Protein AF-A0A2A6EAV4-F1 (afdb_monomer)

Organism: Tannerella forsythia (NCBI:txid28112)

Radius of gyration: 16.48 Å; Cα contacts (8 Å, |Δi|>4): 62; chains: 1; bounding box: 39×24×55 Å

Solvent-accessible surface area (backbone atoms only — not comparable to full-atom values): 6694 Å² total; per-residue (Å²): 144,86,77,58,69,64,56,52,48,53,49,50,50,52,54,48,54,56,50,51,63,54,63,78,65,56,76,64,90,73,65,86,47,72,66,52,47,52,51,49,51,35,53,53,50,40,52,50,48,46,42,38,46,70,75,64,62,47,54,69,72,60,47,44,49,44,43,22,72,74,74,65,70,45,59,59,68,58,53,51,52,33,41,65,77,40,40,70,62,52,51,50,48,72,69,37,92,56,37,72,61,54,48,45,70,77,43,70,84,58,88,85,125

Structure (mmCIF, N/CA/C/O backbone):
data_AF-A0A2A6EAV4-F1
#
_entry.id   AF-A0A2A6EAV4-F1
#
loop_
_atom_site.group_PDB
_atom_site.id
_atom_site.type_symbol
_atom_site.label_atom_id
_atom_site.label_alt_id
_atom_site.label_comp_id
_atom_site.label_asym_id
_atom_site.label_entity_id
_atom_site.label_seq_id
_atom_site.pdbx_PDB_ins_code
_atom_site.Cartn_x
_atom_site.Cartn_y
_atom_site.Cartn_z
_atom_site.occupancy
_atom_site.B_iso_or_equiv
_atom_site.auth_seq_id
_atom_site.auth_comp_id
_atom_site.auth_asym_id
_atom_site.auth_atom_id
_atom_site.pdbx_PDB_model_num
ATOM 1 N N . MET A 1 1 ? -19.631 -3.378 -41.816 1.00 50.59 1 MET A N 1
ATOM 2 C CA . MET A 1 1 ? -19.293 -4.188 -40.620 1.00 50.59 1 MET A CA 1
ATOM 3 C C . MET A 1 1 ? -17.785 -4.476 -40.509 1.00 50.59 1 MET A C 1
ATOM 5 O O . MET A 1 1 ? -17.414 -5.619 -40.295 1.00 50.59 1 MET A O 1
ATOM 9 N N . ILE A 1 2 ? -16.882 -3.490 -40.623 1.00 54.06 2 ILE A N 1
ATOM 10 C CA . ILE A 1 2 ? -15.434 -3.756 -40.458 1.00 54.06 2 ILE A CA 1
ATOM 11 C C . ILE A 1 2 ? -14.745 -2.539 -39.818 1.00 54.06 2 ILE A C 1
ATOM 13 O O . ILE A 1 2 ? -14.005 -1.815 -40.465 1.00 54.06 2 ILE A O 1
ATOM 17 N N . LEU A 1 3 ? -15.023 -2.276 -38.538 1.00 51.50 3 LEU A N 1
ATOM 18 C CA . LEU A 1 3 ? -14.249 -1.312 -37.732 1.00 51.50 3 LEU A CA 1
ATOM 19 C C . LEU A 1 3 ? -13.803 -1.905 -36.381 1.00 51.50 3 LEU A C 1
ATOM 21 O O . LEU A 1 3 ? -13.454 -1.187 -35.456 1.00 51.50 3 LEU A O 1
ATOM 25 N N . ALA A 1 4 ? -13.828 -3.232 -36.247 1.00 58.00 4 ALA A N 1
ATOM 26 C CA . ALA A 1 4 ? -13.444 -3.941 -35.026 1.00 58.00 4 ALA A CA 1
ATOM 27 C C . ALA A 1 4 ? -11.931 -4.245 -34.879 1.00 58.00 4 ALA A C 1
ATOM 29 O O . ALA A 1 4 ? -11.453 -4.214 -33.743 1.00 58.00 4 ALA A O 1
ATOM 30 N N . PRO A 1 5 ? -11.139 -4.504 -35.948 1.00 63.47 5 PRO A N 1
ATOM 31 C CA . PRO A 1 5 ? -9.762 -4.985 -35.776 1.00 63.47 5 PRO A CA 1
ATOM 32 C C . PRO A 1 5 ? -8.827 -3.964 -35.119 1.00 63.47 5 PRO A C 1
ATOM 34 O O . PRO A 1 5 ? -8.033 -4.324 -34.253 1.00 63.47 5 PRO A O 1
ATOM 37 N N . LEU A 1 6 ? -8.944 -2.683 -35.491 1.00 62.16 6 LEU A N 1
ATOM 38 C CA . LEU A 1 6 ? -8.066 -1.626 -34.983 1.00 62.16 6 LEU A CA 1
ATOM 39 C C . LEU A 1 6 ? -8.380 -1.270 -33.525 1.00 62.16 6 LEU A C 1
ATOM 41 O O . LEU A 1 6 ? -7.464 -1.066 -32.735 1.00 62.16 6 LEU A O 1
ATOM 45 N N . LEU A 1 7 ? -9.660 -1.273 -33.140 1.00 62.28 7 LEU A N 1
ATOM 46 C CA . LEU A 1 7 ? -10.079 -1.075 -31.750 1.00 62.28 7 LEU A CA 1
ATOM 47 C C . LEU A 1 7 ? -9.617 -2.229 -30.852 1.00 62.28 7 LEU A C 1
ATOM 49 O O . LEU A 1 7 ? -9.114 -1.980 -29.757 1.00 62.28 7 LEU A O 1
ATOM 53 N N . LEU A 1 8 ? -9.709 -3.478 -31.325 1.00 65.50 8 LEU A N 1
ATOM 54 C CA . LEU A 1 8 ? -9.159 -4.626 -30.599 1.00 65.50 8 LEU A CA 1
ATOM 55 C C . LEU A 1 8 ? -7.632 -4.553 -30.498 1.00 65.50 8 LEU A C 1
ATOM 57 O O . LEU A 1 8 ? -7.086 -4.849 -29.442 1.00 65.50 8 LEU A O 1
ATOM 61 N N . PHE A 1 9 ? -6.942 -4.128 -31.558 1.00 66.94 9 PHE A N 1
ATOM 62 C CA . PHE A 1 9 ? -5.486 -3.981 -31.568 1.00 66.94 9 PHE A CA 1
ATOM 63 C C . PHE A 1 9 ? -5.001 -2.872 -30.626 1.00 66.94 9 PHE A C 1
ATOM 65 O O . PHE A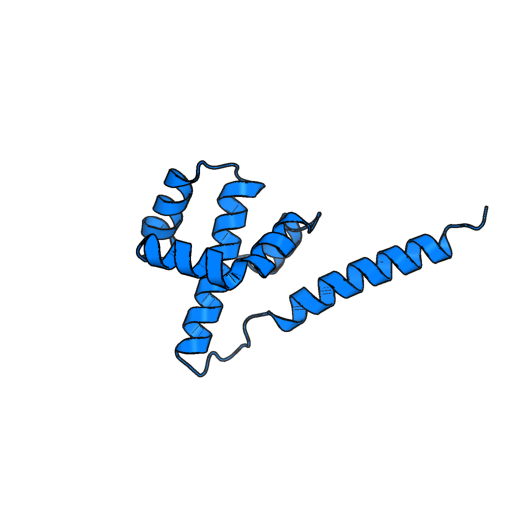 1 9 ? -4.070 -3.089 -29.854 1.00 66.94 9 PHE A O 1
ATOM 72 N N . LEU A 1 10 ? -5.650 -1.704 -30.628 1.00 63.41 10 LEU A N 1
ATOM 73 C CA . LEU A 1 10 ? -5.322 -0.593 -29.729 1.00 63.41 10 LEU A CA 1
ATOM 74 C C . LEU A 1 10 ? -5.632 -0.935 -28.269 1.00 63.41 10 LEU A C 1
ATOM 76 O O . LEU A 1 10 ? -4.827 -0.635 -27.387 1.00 63.41 10 LEU A O 1
ATOM 80 N N . ARG A 1 11 ? -6.742 -1.637 -28.016 1.00 62.28 11 ARG A N 1
ATOM 81 C CA . ARG A 1 11 ? -7.067 -2.156 -26.685 1.00 62.28 11 ARG A CA 1
ATOM 82 C C . ARG A 1 11 ? -6.048 -3.192 -26.219 1.00 62.28 11 ARG A C 1
ATOM 84 O O . ARG A 1 11 ? -5.530 -3.068 -25.117 1.00 62.28 11 ARG A O 1
ATOM 91 N N . LYS A 1 12 ? -5.697 -4.157 -27.071 1.00 57.12 12 LYS A N 1
ATOM 92 C CA . LYS A 1 12 ? -4.691 -5.179 -26.761 1.00 57.12 12 LYS A CA 1
ATOM 93 C C . LYS A 1 12 ? -3.317 -4.553 -26.516 1.00 57.12 12 LYS A C 1
ATOM 95 O O . LYS A 1 12 ? -2.628 -4.954 -25.592 1.00 57.12 12 LYS A O 1
ATOM 100 N N . ARG A 1 13 ? -2.950 -3.507 -27.266 1.00 52.22 13 ARG A N 1
ATOM 101 C CA . ARG A 1 13 ? -1.707 -2.747 -27.069 1.00 52.22 13 ARG A CA 1
ATOM 102 C C . ARG A 1 13 ? -1.708 -1.938 -25.768 1.00 52.22 13 ARG A C 1
ATOM 104 O O . ARG A 1 13 ? -0.674 -1.879 -25.115 1.00 52.22 13 ARG A O 1
ATOM 111 N N . SER A 1 14 ? -2.839 -1.344 -25.378 1.00 51.06 14 SER A N 1
ATOM 112 C CA . SER A 1 14 ? -3.016 -0.666 -24.082 1.00 51.06 14 SER A CA 1
ATOM 113 C C . SER A 1 14 ? -2.921 -1.651 -22.911 1.00 51.06 14 SER A C 1
ATOM 115 O O . SER A 1 14 ? -2.186 -1.400 -21.957 1.00 51.06 14 SER A O 1
ATOM 117 N N . GLU A 1 15 ? -3.583 -2.805 -23.020 1.00 53.31 15 GLU A N 1
ATOM 118 C CA . GLU A 1 15 ? -3.503 -3.898 -22.045 1.00 53.31 15 GLU A CA 1
ATOM 119 C C . GLU A 1 15 ? -2.079 -4.488 -21.979 1.00 53.31 15 GLU A C 1
ATOM 121 O O . GLU A 1 15 ? -1.564 -4.761 -20.903 1.00 53.31 15 GLU A O 1
ATOM 126 N N . GLU A 1 16 ? -1.374 -4.622 -23.104 1.00 50.19 16 GLU A N 1
ATOM 127 C CA . GLU A 1 16 ? 0.025 -5.063 -23.123 1.00 50.19 16 GLU A CA 1
ATOM 128 C C . GLU A 1 16 ? 0.983 -4.029 -22.512 1.00 50.19 16 GLU A C 1
ATOM 130 O O . GLU A 1 16 ? 1.972 -4.416 -21.888 1.00 50.19 16 GLU A O 1
ATOM 135 N N . MET A 1 17 ? 0.709 -2.729 -22.662 1.00 45.78 17 MET A N 1
ATOM 136 C CA . MET A 1 17 ? 1.523 -1.653 -22.084 1.00 45.78 17 MET A CA 1
ATOM 137 C C . MET A 1 17 ? 1.376 -1.598 -20.557 1.00 45.78 17 MET A C 1
ATOM 139 O O . MET A 1 17 ? 2.379 -1.518 -19.851 1.00 45.78 17 MET A O 1
ATOM 143 N N . THR A 1 18 ? 0.152 -1.750 -20.038 1.00 50.69 18 THR A N 1
ATOM 144 C CA . THR A 1 18 ? -0.101 -1.840 -18.588 1.00 50.69 18 THR A CA 1
ATOM 145 C C . THR A 1 18 ? 0.463 -3.134 -17.994 1.00 50.69 18 THR A C 1
ATOM 147 O O . THR A 1 18 ? 1.080 -3.116 -16.930 1.00 50.69 18 THR A O 1
ATOM 150 N N . VAL A 1 19 ? 0.354 -4.262 -18.706 1.00 52.44 19 VAL A N 1
ATOM 151 C CA . VAL A 1 19 ? 0.895 -5.558 -18.257 1.00 52.44 19 VAL A CA 1
ATOM 152 C C . VAL A 1 19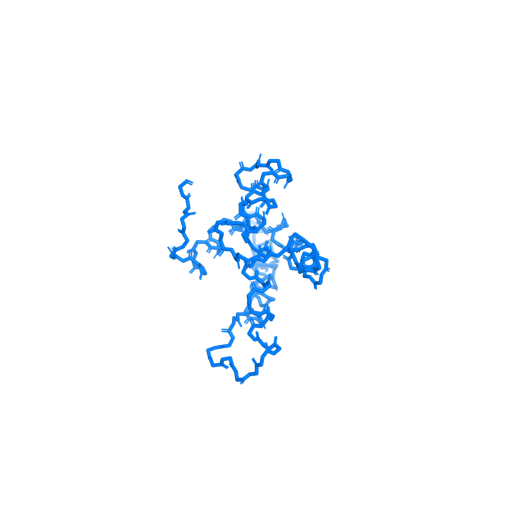 ? 2.428 -5.593 -18.262 1.00 52.44 19 VAL A C 1
ATOM 154 O O . VAL A 1 19 ? 3.020 -6.250 -17.403 1.00 52.44 19 VAL A O 1
ATOM 157 N N . LYS A 1 20 ? 3.102 -4.899 -19.189 1.00 47.53 20 LYS A N 1
ATOM 158 C CA . LYS A 1 20 ? 4.575 -4.826 -19.210 1.00 47.53 20 LYS A CA 1
ATOM 159 C C . LYS A 1 20 ? 5.134 -4.050 -18.010 1.00 47.53 20 LYS A C 1
ATOM 161 O O . LYS A 1 20 ? 6.089 -4.538 -17.414 1.00 47.53 20 LYS A O 1
ATOM 166 N N . ASN A 1 21 ? 4.495 -2.955 -17.592 1.00 48.09 21 ASN A N 1
ATOM 167 C CA . ASN A 1 21 ? 4.877 -2.221 -16.373 1.00 48.09 21 ASN A CA 1
ATOM 168 C C . ASN A 1 21 ? 4.610 -3.015 -15.081 1.00 48.09 21 ASN A C 1
ATOM 170 O O . ASN A 1 21 ? 5.352 -2.896 -14.107 1.00 48.09 21 ASN A O 1
ATOM 174 N N . LEU A 1 22 ? 3.602 -3.893 -15.075 1.00 50.81 22 LEU A N 1
ATOM 175 C CA . LEU A 1 22 ? 3.356 -4.803 -13.949 1.00 50.81 22 LEU A CA 1
ATOM 176 C C . LEU A 1 22 ? 4.431 -5.900 -13.842 1.00 50.81 22 LEU A C 1
ATOM 178 O O . LEU A 1 22 ? 4.810 -6.290 -12.739 1.00 50.81 22 LEU A O 1
ATOM 182 N N . LYS A 1 23 ? 4.954 -6.391 -14.975 1.00 45.62 23 LYS A N 1
ATOM 183 C CA . LYS A 1 23 ? 5.972 -7.460 -15.010 1.00 45.62 23 LYS A CA 1
ATOM 184 C C . LYS A 1 23 ? 7.374 -6.994 -14.617 1.00 45.62 23 LYS A C 1
ATOM 186 O O . LYS A 1 23 ? 8.124 -7.795 -14.071 1.00 45.62 23 LYS A O 1
ATOM 191 N N . THR A 1 24 ? 7.729 -5.734 -14.855 1.00 47.19 24 THR A N 1
ATOM 192 C CA . THR A 1 24 ? 9.038 -5.177 -14.467 1.00 47.19 24 THR A CA 1
ATOM 193 C C . THR A 1 24 ? 9.166 -4.896 -12.965 1.00 47.19 24 THR A C 1
ATOM 195 O O . THR A 1 24 ? 10.265 -4.614 -12.502 1.00 47.19 24 THR A O 1
ATOM 198 N N . ASN A 1 25 ? 8.078 -5.024 -12.193 1.00 51.66 25 ASN A N 1
ATOM 199 C CA . ASN A 1 25 ? 8.024 -4.684 -10.767 1.00 51.66 25 ASN A CA 1
ATOM 200 C C . ASN A 1 25 ? 7.650 -5.858 -9.839 1.00 51.66 25 ASN A C 1
ATOM 202 O O . ASN A 1 25 ? 7.431 -5.648 -8.643 1.00 51.66 25 ASN A O 1
ATOM 206 N N . ALA A 1 26 ? 7.568 -7.088 -10.356 1.00 51.03 26 ALA A N 1
ATOM 207 C CA . ALA A 1 26 ? 7.399 -8.274 -9.517 1.00 51.03 26 ALA A CA 1
ATOM 208 C C . ALA A 1 26 ? 8.604 -8.412 -8.562 1.00 51.03 26 ALA A C 1
ATOM 210 O O . ALA A 1 26 ? 9.734 -8.158 -8.989 1.00 51.03 26 ALA A O 1
ATOM 211 N N . PRO A 1 27 ? 8.417 -8.799 -7.283 1.00 48.19 27 PRO A N 1
ATOM 212 C CA . PRO A 1 27 ? 9.550 -9.024 -6.398 1.00 48.19 27 PRO A CA 1
ATOM 213 C C . PRO A 1 27 ? 10.419 -10.131 -6.999 1.00 48.19 27 PRO A C 1
ATOM 215 O O . PRO A 1 27 ? 9.963 -11.262 -7.176 1.00 48.19 27 PRO A O 1
ATOM 218 N N . ALA A 1 28 ? 11.661 -9.789 -7.344 1.00 51.03 28 ALA A N 1
ATOM 219 C CA . ALA A 1 28 ? 12.653 -10.762 -7.763 1.00 51.03 28 ALA A CA 1
ATOM 220 C C . ALA A 1 28 ? 12.751 -11.846 -6.679 1.00 51.03 28 ALA A C 1
ATOM 222 O O . ALA A 1 28 ? 12.967 -11.551 -5.500 1.00 51.03 28 ALA A O 1
ATOM 223 N N . GLN A 1 29 ? 12.531 -13.103 -7.066 1.00 51.97 29 GLN A N 1
ATOM 224 C CA . GLN A 1 29 ? 12.814 -14.240 -6.199 1.00 51.97 29 GLN A CA 1
ATOM 225 C C . GLN A 1 29 ? 14.310 -14.204 -5.870 1.00 51.97 29 GLN A C 1
ATOM 227 O O . GLN A 1 29 ? 15.143 -14.322 -6.763 1.00 51.97 29 GLN A O 1
ATOM 232 N N . GLY A 1 30 ? 14.626 -13.990 -4.589 1.00 57.44 30 GLY A N 1
ATOM 233 C CA . GLY A 1 30 ? 15.992 -13.792 -4.100 1.00 57.44 30 GLY A CA 1
ATOM 234 C C . GLY A 1 30 ? 16.272 -12.331 -3.767 1.00 57.44 30 GLY A C 1
ATOM 235 O O . GLY A 1 30 ? 16.928 -11.616 -4.514 1.00 57.44 30 GLY A O 1
ATOM 236 N N . CYS A 1 31 ? 15.776 -11.881 -2.618 1.00 60.69 31 CYS A N 1
ATOM 237 C CA . CYS A 1 31 ? 16.022 -10.531 -2.144 1.00 60.69 31 CYS A CA 1
ATOM 238 C C . CYS A 1 31 ? 17.404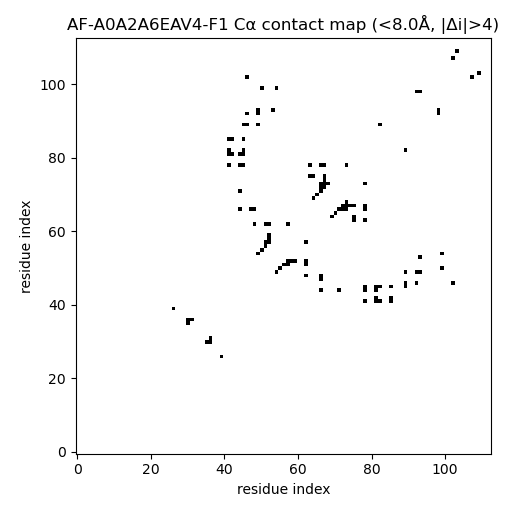 -10.438 -1.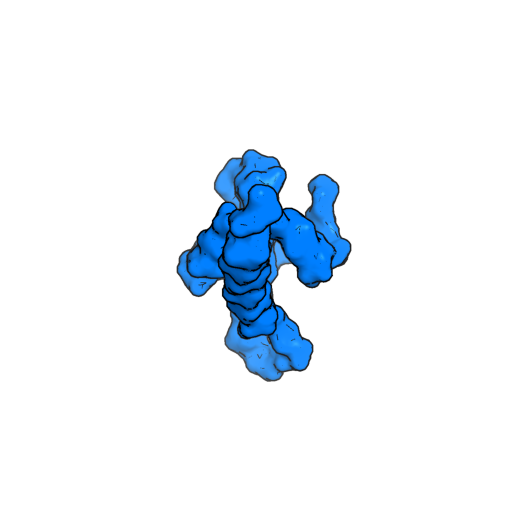482 1.00 60.69 31 CYS A C 1
ATOM 240 O O . CYS A 1 31 ? 17.544 -10.651 -0.272 1.00 60.69 31 CYS A O 1
ATOM 242 N N . SER A 1 32 ? 18.423 -10.175 -2.295 1.00 75.56 32 SER A N 1
ATOM 243 C CA . SER A 1 32 ? 19.830 -10.272 -1.906 1.00 75.56 32 SER A CA 1
ATOM 244 C C . SER A 1 32 ? 20.248 -9.185 -0.907 1.00 75.56 32 SER A C 1
ATOM 246 O O . SER A 1 32 ? 20.983 -9.467 0.041 1.00 75.56 32 SER A O 1
ATOM 248 N N . THR A 1 33 ? 19.695 -7.972 -1.028 1.00 90.06 33 THR A N 1
ATOM 249 C CA . THR A 1 33 ? 20.059 -6.815 -0.189 1.00 90.06 33 THR A CA 1
ATOM 250 C C . THR A 1 33 ? 18.946 -6.368 0.763 1.00 90.06 33 THR A C 1
ATOM 252 O O . THR A 1 33 ? 17.772 -6.736 0.630 1.00 90.06 33 THR A O 1
ATOM 255 N N . ARG A 1 34 ? 19.309 -5.564 1.773 1.00 91.88 34 ARG A N 1
ATOM 256 C CA . ARG A 1 34 ? 18.347 -4.967 2.716 1.00 91.88 34 ARG A CA 1
ATOM 257 C C . ARG A 1 34 ? 17.405 -4.011 1.989 1.00 91.88 34 ARG A C 1
ATOM 259 O O . ARG A 1 34 ? 16.208 -4.003 2.261 1.00 91.88 34 ARG A O 1
ATOM 266 N N . GLU A 1 35 ? 17.947 -3.234 1.066 1.00 89.88 35 GLU A N 1
ATOM 267 C CA . GLU A 1 35 ? 17.260 -2.204 0.297 1.00 89.88 35 GLU A CA 1
ATOM 268 C C . GLU A 1 35 ? 16.175 -2.831 -0.576 1.00 89.88 35 GLU A C 1
ATOM 270 O O . GLU A 1 35 ? 15.038 -2.357 -0.602 1.00 89.88 35 GLU A O 1
ATOM 275 N N . GLU A 1 36 ? 16.490 -3.950 -1.228 1.00 89.69 36 GLU A N 1
ATOM 276 C CA . GLU A 1 36 ? 15.511 -4.728 -1.983 1.00 89.69 36 GLU A CA 1
ATOM 277 C C . GLU A 1 36 ? 14.396 -5.262 -1.073 1.00 89.69 36 GLU A C 1
ATOM 279 O O . GLU A 1 36 ? 13.229 -5.202 -1.460 1.00 89.69 36 GLU A O 1
ATOM 284 N N . ARG A 1 37 ? 14.715 -5.713 0.156 1.00 90.44 37 ARG A N 1
ATOM 285 C CA . ARG A 1 37 ? 13.703 -6.265 1.084 1.00 90.44 37 ARG A CA 1
ATOM 286 C C . ARG A 1 37 ? 12.742 -5.178 1.531 1.00 90.44 37 ARG A C 1
ATOM 288 O O . ARG A 1 37 ? 11.531 -5.390 1.560 1.00 90.44 37 ARG A O 1
ATOM 295 N N . VAL A 1 38 ? 13.280 -3.998 1.837 1.00 92.75 38 VAL A N 1
ATOM 296 C CA . VAL A 1 38 ? 12.483 -2.820 2.190 1.00 92.75 38 VAL A CA 1
ATOM 297 C C . VAL A 1 38 ? 11.615 -2.387 1.011 1.00 92.75 38 VAL A C 1
ATOM 299 O O . VAL A 1 38 ? 10.428 -2.136 1.206 1.00 92.75 38 VAL A O 1
ATOM 302 N N . ARG A 1 39 ? 12.157 -2.359 -0.213 1.00 92.75 39 ARG A N 1
ATOM 303 C CA . ARG A 1 39 ? 11.390 -2.019 -1.421 1.00 92.75 39 ARG A CA 1
ATOM 304 C C . ARG A 1 39 ? 10.259 -3.018 -1.673 1.00 92.75 39 ARG A C 1
ATOM 306 O O . ARG A 1 39 ? 9.130 -2.602 -1.921 1.00 92.75 39 ARG A O 1
ATOM 313 N N . ALA A 1 40 ? 10.536 -4.317 -1.563 1.00 91.56 40 ALA A N 1
ATOM 314 C CA . ALA A 1 40 ? 9.535 -5.367 -1.722 1.00 91.56 40 ALA A CA 1
ATOM 315 C C . ALA A 1 40 ? 8.418 -5.236 -0.676 1.00 91.56 40 ALA A C 1
ATOM 317 O O . ALA A 1 40 ? 7.242 -5.219 -1.038 1.00 91.56 40 ALA A O 1
ATOM 318 N N . ARG A 1 41 ? 8.770 -5.043 0.605 1.00 94.44 41 ARG A N 1
ATOM 319 C CA . ARG A 1 41 ? 7.797 -4.775 1.677 1.00 94.44 41 ARG A CA 1
ATOM 320 C C . ARG A 1 41 ? 6.951 -3.544 1.367 1.00 94.44 41 ARG A C 1
ATOM 322 O O . ARG A 1 41 ? 5.731 -3.611 1.457 1.00 94.44 41 ARG A O 1
ATOM 329 N N . ASN A 1 42 ? 7.585 -2.428 1.011 1.00 96.94 42 ASN A N 1
ATOM 330 C CA . ASN A 1 42 ? 6.891 -1.167 0.763 1.00 96.94 42 ASN A CA 1
ATOM 331 C C . ASN A 1 42 ? 5.917 -1.277 -0.417 1.00 96.94 42 ASN A C 1
ATOM 333 O O . ASN A 1 42 ? 4.820 -0.731 -0.349 1.00 96.94 42 ASN A O 1
ATOM 337 N N . ARG A 1 43 ? 6.261 -2.046 -1.456 1.00 95.12 43 ARG A N 1
ATOM 338 C CA . ARG A 1 43 ? 5.351 -2.311 -2.577 1.00 95.12 43 ARG A CA 1
ATOM 339 C C . ARG A 1 43 ? 4.101 -3.082 -2.138 1.00 95.12 43 ARG A C 1
ATOM 341 O O . ARG A 1 43 ? 2.992 -2.698 -2.504 1.00 95.12 43 ARG A O 1
ATOM 348 N N . VAL A 1 44 ? 4.267 -4.124 -1.319 1.00 96.81 44 VAL A N 1
ATOM 349 C CA . VAL A 1 44 ? 3.147 -4.891 -0.735 1.00 96.81 44 VAL A CA 1
ATOM 350 C C . VAL A 1 44 ? 2.302 -3.998 0.183 1.00 96.81 44 VAL A C 1
ATOM 352 O O . VAL A 1 44 ? 1.077 -4.017 0.097 1.00 96.81 44 VAL A O 1
ATOM 355 N N . LEU A 1 45 ? 2.941 -3.165 1.007 1.00 98.06 45 LEU A N 1
ATOM 356 C CA . LEU A 1 45 ? 2.283 -2.208 1.902 1.00 98.06 45 LEU A CA 1
ATOM 357 C C . LEU A 1 45 ? 1.401 -1.218 1.135 1.00 98.06 45 LEU A C 1
ATOM 359 O O . LEU A 1 45 ? 0.241 -1.034 1.496 1.00 98.06 45 LEU A O 1
ATOM 363 N N . VAL A 1 46 ? 1.895 -0.633 0.043 1.00 98.19 46 VAL A N 1
ATOM 364 C CA . VAL A 1 46 ? 1.105 0.306 -0.773 1.00 98.19 46 VAL A CA 1
ATOM 365 C C . VAL A 1 46 ? -0.047 -0.392 -1.496 1.00 98.19 46 VAL A C 1
ATOM 367 O O . VAL A 1 46 ? -1.141 0.162 -1.597 1.00 98.19 46 VAL A O 1
ATOM 370 N N . ALA A 1 47 ? 0.142 -1.640 -1.923 1.00 97.75 47 ALA A N 1
ATOM 371 C CA . ALA A 1 47 ? -0.948 -2.435 -2.475 1.00 97.75 47 ALA A CA 1
ATOM 372 C C . ALA A 1 47 ? -2.023 -2.785 -1.418 1.00 97.75 47 ALA A C 1
ATOM 374 O O . ALA A 1 47 ? -3.214 -2.775 -1.736 1.00 97.75 47 ALA A O 1
ATOM 375 N N . ARG A 1 48 ? -1.643 -3.032 -0.152 1.00 98.06 48 ARG A N 1
ATOM 376 C CA . ARG A 1 48 ? -2.602 -3.195 0.962 1.00 98.06 48 ARG A CA 1
ATOM 377 C C . ARG A 1 48 ? -3.309 -1.892 1.316 1.00 98.06 48 ARG A C 1
ATOM 379 O O . ARG A 1 48 ? -4.515 -1.916 1.547 1.00 98.06 48 ARG A O 1
ATOM 386 N N . TYR A 1 49 ? -2.604 -0.764 1.284 1.00 98.50 49 TYR A N 1
ATOM 387 C CA . TYR A 1 49 ? -3.217 0.555 1.424 1.00 98.50 49 TYR A CA 1
ATOM 388 C C . TYR A 1 49 ? -4.312 0.765 0.368 1.00 98.50 49 TYR A C 1
ATOM 390 O O . TYR A 1 49 ? -5.461 1.006 0.730 1.00 98.50 49 TYR A O 1
ATOM 398 N N . PHE A 1 50 ? -3.995 0.547 -0.915 1.00 98.25 50 PHE A N 1
ATOM 399 C CA . PHE A 1 50 ? -4.968 0.607 -2.011 1.00 98.25 50 PHE A CA 1
ATOM 400 C C . PHE A 1 50 ? -6.169 -0.321 -1.784 1.00 98.25 50 PHE A C 1
ATOM 402 O O . PHE A 1 50 ? -7.318 0.081 -1.964 1.00 98.25 50 PHE A O 1
ATOM 409 N N . TYR A 1 51 ? -5.924 -1.570 -1.374 1.00 97.75 51 TYR A N 1
ATOM 410 C CA . TYR A 1 51 ? -6.999 -2.514 -1.072 1.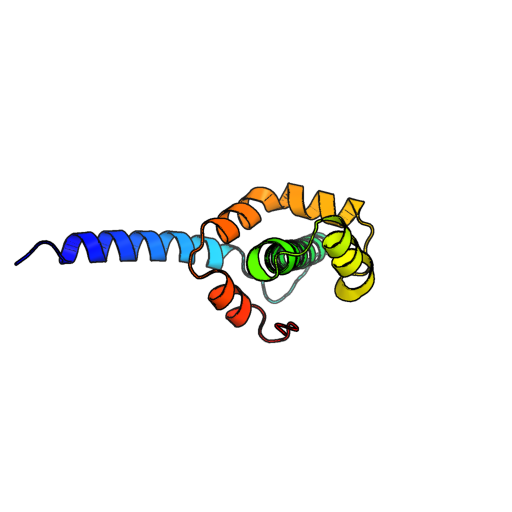00 97.75 51 TYR A CA 1
ATOM 411 C C . TYR A 1 51 ? -7.960 -1.952 -0.017 1.00 97.75 51 TYR A C 1
ATOM 413 O O . TYR A 1 51 ? -9.178 -1.969 -0.215 1.00 97.75 51 TYR A O 1
ATOM 421 N N . TRP A 1 52 ? -7.432 -1.426 1.087 1.00 98.06 52 TRP A N 1
ATOM 422 C CA . TRP A 1 52 ? -8.267 -0.922 2.167 1.00 98.06 52 TRP A CA 1
ATOM 423 C C . TRP A 1 52 ? -8.998 0.378 1.809 1.00 98.06 52 TRP A C 1
ATOM 425 O O . TRP A 1 52 ? -10.180 0.500 2.144 1.00 98.06 52 TRP A O 1
ATOM 435 N N . THR A 1 53 ? -8.358 1.320 1.110 1.00 97.50 53 THR A N 1
ATOM 436 C CA . THR A 1 53 ? -8.969 2.620 0.781 1.00 97.50 53 THR A CA 1
ATOM 437 C C . THR A 1 53 ? -9.878 2.568 -0.439 1.00 97.50 53 THR A C 1
ATOM 439 O O . THR A 1 53 ? -10.956 3.150 -0.409 1.00 97.50 53 THR A O 1
ATOM 442 N N . GLU A 1 54 ? -9.501 1.850 -1.497 1.00 96.12 54 GLU A N 1
ATOM 443 C CA . GLU A 1 54 ? -10.243 1.877 -2.763 1.00 96.12 54 GLU A CA 1
ATOM 444 C C . GLU A 1 54 ? -11.240 0.719 -2.867 1.00 96.12 54 GLU A C 1
ATOM 446 O O . GLU A 1 54 ? -12.390 0.918 -3.262 1.00 96.12 54 GLU A O 1
ATOM 451 N N . LEU A 1 55 ? -10.837 -0.494 -2.467 1.00 95.12 55 LEU A N 1
ATOM 452 C CA . LEU A 1 55 ? -11.687 -1.685 -2.601 1.00 95.12 55 LEU A CA 1
ATOM 453 C C . LEU A 1 55 ? -12.593 -1.892 -1.384 1.00 95.12 55 LEU A C 1
ATOM 455 O O . LEU A 1 55 ? -13.763 -2.236 -1.542 1.00 95.12 55 LEU A O 1
ATOM 459 N N . ARG A 1 56 ? -12.078 -1.668 -0.170 1.00 96.12 56 ARG A N 1
ATOM 460 C CA . ARG A 1 56 ? -12.858 -1.768 1.079 1.00 96.12 56 ARG A CA 1
ATOM 461 C C . ARG A 1 56 ? -13.385 -0.430 1.587 1.00 96.12 56 ARG A C 1
ATOM 463 O O . ARG A 1 56 ? -14.155 -0.432 2.545 1.00 96.12 56 ARG A O 1
ATOM 470 N N . ARG A 1 57 ? -13.006 0.686 0.951 1.00 96.25 57 ARG A N 1
ATOM 471 C CA . ARG A 1 57 ? -13.505 2.044 1.240 1.00 96.25 57 ARG A CA 1
ATOM 472 C C . ARG A 1 57 ? -13.386 2.446 2.714 1.00 96.25 57 ARG A C 1
ATOM 474 O O . ARG A 1 57 ? -14.260 3.124 3.254 1.00 96.25 57 ARG A O 1
ATOM 481 N N . ARG A 1 58 ? -12.317 2.004 3.384 1.00 97.12 58 ARG A N 1
ATOM 482 C CA . ARG A 1 58 ? -12.030 2.343 4.784 1.00 97.12 58 ARG A CA 1
ATOM 483 C C . ARG A 1 58 ? -11.476 3.762 4.892 1.00 97.12 58 ARG A C 1
ATOM 485 O O . ARG A 1 58 ? -10.817 4.257 3.981 1.00 97.12 58 ARG A O 1
ATOM 492 N N . ARG A 1 59 ? -11.753 4.411 6.027 1.00 97.31 59 ARG A N 1
ATOM 493 C CA . ARG A 1 59 ? -11.220 5.742 6.347 1.00 97.31 59 ARG A CA 1
ATOM 494 C C . ARG A 1 59 ? -9.715 5.678 6.558 1.00 97.31 59 ARG A C 1
ATOM 496 O O . ARG A 1 59 ? -9.210 4.678 7.056 1.00 97.31 59 ARG A O 1
ATOM 503 N N . PHE A 1 60 ? -9.039 6.771 6.231 1.00 96.81 60 PHE A N 1
ATOM 504 C CA . PHE A 1 60 ? -7.586 6.874 6.288 1.00 96.81 60 PHE A CA 1
ATOM 505 C C . PHE A 1 60 ? -6.998 6.458 7.649 1.00 96.81 60 PHE A C 1
ATOM 507 O O . PHE A 1 60 ? -6.132 5.589 7.672 1.00 96.81 60 PHE A O 1
ATOM 514 N N . ASP A 1 61 ? -7.528 6.980 8.761 1.00 97.62 61 ASP A N 1
ATOM 515 C CA . ASP A 1 61 ? -7.016 6.684 10.113 1.00 97.62 61 ASP A CA 1
ATOM 516 C C . ASP A 1 61 ? -7.119 5.189 10.464 1.00 97.62 61 ASP A C 1
ATOM 518 O O . ASP A 1 61 ? -6.189 4.586 10.995 1.00 97.62 61 ASP A O 1
ATOM 522 N N . ASP A 1 62 ? -8.234 4.552 10.089 1.00 98.19 62 ASP A N 1
ATOM 523 C CA . ASP A 1 62 ? -8.419 3.108 10.255 1.00 98.19 62 ASP A CA 1
ATOM 524 C C . ASP A 1 62 ? -7.399 2.313 9.440 1.00 98.19 62 ASP A C 1
ATOM 526 O O . ASP A 1 62 ? -6.877 1.306 9.915 1.00 98.19 62 ASP A O 1
ATOM 530 N N . VAL A 1 63 ? -7.137 2.737 8.200 1.00 98.38 63 VAL A N 1
ATOM 531 C CA . VAL A 1 63 ? -6.169 2.062 7.332 1.00 98.38 63 VAL A CA 1
ATOM 532 C C . VAL A 1 63 ? -4.763 2.187 7.901 1.00 98.38 63 VAL A C 1
ATOM 534 O O . VAL A 1 63 ? -4.052 1.185 7.937 1.00 98.38 63 VAL A O 1
ATOM 537 N N . MET A 1 64 ? -4.375 3.370 8.384 1.00 98.38 64 MET A N 1
ATOM 538 C CA . MET A 1 64 ? -3.074 3.573 9.024 1.00 98.38 64 MET A CA 1
ATOM 539 C C . MET A 1 64 ? -2.895 2.638 10.217 1.00 98.38 64 MET A C 1
ATOM 541 O O . MET A 1 64 ? -1.918 1.891 10.248 1.00 98.38 64 MET A O 1
ATOM 545 N N . ARG A 1 65 ? -3.891 2.562 11.106 1.00 98.25 65 ARG A N 1
ATOM 546 C CA . ARG A 1 65 ? -3.882 1.648 12.254 1.00 98.25 65 ARG A CA 1
ATOM 547 C C . ARG A 1 65 ? -3.804 0.174 11.848 1.00 98.25 65 ARG A C 1
ATOM 549 O O . ARG A 1 65 ? -2.990 -0.565 12.389 1.00 98.25 65 ARG A O 1
ATOM 556 N N . ILE A 1 66 ? -4.605 -0.273 10.874 1.00 97.75 66 ILE A N 1
ATOM 557 C CA . ILE A 1 66 ? -4.579 -1.670 10.392 1.00 97.75 66 ILE A CA 1
ATOM 558 C C . ILE A 1 66 ? -3.192 -2.029 9.848 1.00 97.75 66 ILE A C 1
ATOM 560 O O . ILE A 1 66 ? -2.623 -3.064 10.200 1.00 97.75 66 ILE A O 1
ATOM 564 N N . LEU A 1 67 ? -2.633 -1.174 8.992 1.00 98.06 67 LEU A N 1
ATOM 565 C CA . LEU A 1 67 ? -1.327 -1.417 8.390 1.00 98.06 67 LEU A CA 1
ATOM 566 C C . LEU A 1 67 ? -0.211 -1.388 9.443 1.00 98.06 67 LEU A C 1
ATOM 568 O O . LEU A 1 67 ? 0.660 -2.260 9.423 1.00 98.06 67 LEU A O 1
ATOM 572 N N . ALA A 1 68 ? -0.255 -0.423 10.362 1.00 98.38 68 ALA A N 1
ATOM 573 C CA . ALA A 1 68 ? 0.751 -0.237 11.399 1.00 98.38 68 ALA A CA 1
ATOM 574 C C . ALA A 1 68 ? 0.725 -1.351 12.448 1.00 98.38 68 ALA A C 1
ATOM 576 O O . ALA A 1 68 ? 1.780 -1.864 12.793 1.00 98.38 68 ALA A O 1
ATOM 577 N N . GLU A 1 69 ? -0.451 -1.758 12.925 1.00 98.19 69 GLU A N 1
ATOM 578 C CA . GLU A 1 69 ? -0.583 -2.607 14.118 1.00 98.19 69 GLU A CA 1
ATOM 579 C C . GLU A 1 69 ? -0.966 -4.058 13.818 1.00 98.19 69 GLU A C 1
ATOM 581 O O . GLU A 1 69 ? -0.777 -4.921 14.668 1.00 98.19 69 GLU A O 1
ATOM 586 N N . SER A 1 70 ? -1.549 -4.344 12.650 1.00 96.94 70 SER A N 1
ATOM 587 C CA . SER A 1 70 ? -2.089 -5.681 12.344 1.00 96.94 70 SER A CA 1
ATOM 588 C C . SER A 1 70 ? -1.362 -6.397 11.209 1.00 96.94 70 SER A C 1
ATOM 590 O O . SER A 1 70 ? -1.334 -7.625 11.194 1.00 96.94 70 SER A O 1
ATOM 592 N N . GLU A 1 71 ? -0.801 -5.661 10.245 1.00 96.25 71 GLU A N 1
ATOM 593 C CA . GLU A 1 71 ? -0.224 -6.269 9.036 1.00 96.25 71 GLU A CA 1
ATOM 594 C C . GLU A 1 71 ? 1.296 -6.126 8.932 1.00 96.25 71 GLU A C 1
ATOM 596 O O . GLU A 1 71 ? 1.975 -7.112 8.648 1.00 96.25 71 GLU A O 1
ATOM 601 N N . PHE A 1 72 ? 1.839 -4.920 9.132 1.00 96.50 72 PHE A N 1
ATOM 602 C CA . PHE A 1 72 ? 3.253 -4.639 8.853 1.00 96.50 72 PHE A CA 1
ATOM 603 C C . PHE A 1 72 ? 4.095 -4.317 10.085 1.00 96.50 72 PHE A C 1
ATOM 605 O O . PHE A 1 72 ? 5.318 -4.418 9.979 1.00 96.50 72 PHE A O 1
ATOM 612 N N . PHE A 1 73 ? 3.487 -3.965 11.224 1.00 97.75 73 PHE A N 1
ATOM 613 C CA . PHE A 1 73 ? 4.201 -3.673 12.476 1.00 97.75 73 PHE A CA 1
ATOM 614 C C . PHE A 1 73 ? 5.270 -2.581 12.296 1.00 97.75 73 PHE A C 1
ATOM 616 O O . PHE A 1 73 ? 6.441 -2.755 12.634 1.00 97.75 73 PHE A O 1
ATOM 623 N N . VAL A 1 74 ? 4.868 -1.455 11.697 1.00 97.19 74 VAL A N 1
ATOM 624 C CA . VAL A 1 74 ? 5.718 -0.284 11.424 1.00 97.19 74 VAL A CA 1
ATOM 625 C C . VAL A 1 74 ? 4.997 1.005 11.796 1.00 97.19 74 VAL A C 1
ATOM 627 O O . VAL A 1 74 ? 3.775 1.077 11.734 1.00 97.19 74 VAL A O 1
ATOM 630 N N . GLU A 1 75 ? 5.754 2.051 12.117 1.00 98.19 75 GLU A N 1
ATOM 631 C CA . GLU A 1 75 ? 5.189 3.374 12.397 1.00 98.19 75 GLU A CA 1
ATOM 632 C C . GLU A 1 75 ? 4.450 3.962 11.186 1.00 98.19 75 GLU A C 1
ATOM 634 O O . GLU A 1 75 ? 4.886 3.807 10.040 1.00 98.19 75 GLU A O 1
ATOM 639 N N . GLU A 1 76 ? 3.404 4.751 11.439 1.00 98.06 76 GLU A N 1
ATOM 640 C CA . GLU A 1 76 ? 2.630 5.441 10.397 1.00 98.06 76 GLU A CA 1
ATOM 641 C C . GLU A 1 76 ? 3.501 6.311 9.483 1.00 98.06 76 GLU A C 1
ATOM 643 O O . GLU A 1 76 ? 3.297 6.352 8.269 1.00 98.06 76 GLU A O 1
ATOM 648 N N . ARG A 1 77 ? 4.552 6.941 10.027 1.00 98.00 77 ARG A N 1
ATOM 649 C CA . ARG A 1 77 ? 5.527 7.701 9.229 1.00 98.00 77 ARG A CA 1
ATOM 650 C C . ARG A 1 77 ? 6.200 6.830 8.165 1.00 98.00 77 ARG A C 1
ATOM 652 O O . ARG A 1 77 ? 6.429 7.288 7.047 1.00 98.00 77 ARG A O 1
ATOM 659 N N . THR A 1 78 ? 6.501 5.572 8.486 1.00 97.94 78 THR A N 1
ATOM 660 C CA . THR A 1 78 ? 7.082 4.616 7.530 1.00 97.94 78 THR A CA 1
ATOM 661 C C . THR A 1 78 ? 6.083 4.266 6.431 1.00 97.94 78 THR A C 1
ATOM 663 O O . THR A 1 78 ? 6.469 4.186 5.264 1.00 97.94 78 THR A O 1
ATOM 666 N N . ILE A 1 79 ? 4.805 4.108 6.785 1.00 98.50 79 ILE A N 1
ATOM 667 C CA . ILE A 1 79 ? 3.714 3.853 5.836 1.00 98.50 79 ILE A CA 1
ATOM 668 C C . ILE A 1 79 ? 3.571 5.039 4.881 1.00 98.50 79 ILE A C 1
ATOM 670 O O . ILE A 1 79 ? 3.588 4.856 3.666 1.00 98.50 79 ILE A O 1
ATOM 674 N N . MET A 1 80 ? 3.520 6.260 5.414 1.00 98.31 80 MET A N 1
ATOM 675 C CA . MET A 1 80 ? 3.405 7.480 4.618 1.00 98.31 80 MET A CA 1
ATOM 676 C C . MET A 1 80 ? 4.591 7.659 3.664 1.00 98.31 80 MET A C 1
ATOM 678 O O . MET A 1 80 ? 4.408 7.928 2.479 1.00 98.31 80 MET A O 1
ATOM 682 N N . ASN A 1 81 ? 5.815 7.431 4.148 1.00 98.19 81 ASN A N 1
ATOM 683 C CA . ASN A 1 81 ? 7.009 7.466 3.306 1.00 98.19 81 ASN A CA 1
ATOM 684 C C . ASN A 1 81 ? 6.946 6.424 2.182 1.00 98.19 81 ASN A C 1
ATOM 686 O O . ASN A 1 81 ? 7.331 6.726 1.055 1.00 98.19 81 ASN A O 1
ATOM 690 N N . ALA A 1 82 ? 6.446 5.216 2.463 1.00 97.94 82 ALA A N 1
ATOM 691 C CA . ALA A 1 82 ? 6.264 4.181 1.451 1.00 97.94 82 ALA A CA 1
ATOM 692 C C . ALA A 1 82 ? 5.213 4.582 0.403 1.00 97.94 82 ALA A C 1
ATOM 694 O O . ALA A 1 82 ? 5.475 4.438 -0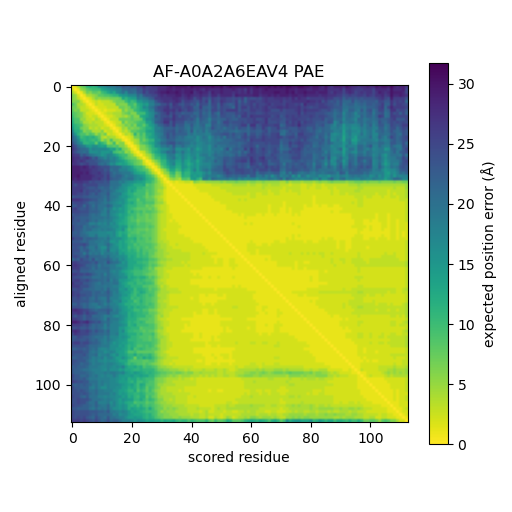.789 1.00 97.94 82 ALA A O 1
ATOM 695 N N . ILE A 1 83 ? 4.066 5.127 0.823 1.00 97.81 83 ILE A N 1
ATOM 696 C CA . ILE A 1 83 ? 3.020 5.623 -0.086 1.00 97.81 83 ILE A CA 1
ATOM 697 C C . ILE A 1 83 ? 3.578 6.717 -0.996 1.00 97.81 83 ILE A C 1
ATOM 699 O O . ILE A 1 83 ? 3.416 6.637 -2.210 1.00 97.81 83 ILE A O 1
ATOM 703 N N . ASN A 1 84 ? 4.294 7.690 -0.431 1.00 97.44 84 ASN A N 1
ATOM 704 C CA . ASN A 1 84 ? 4.892 8.778 -1.201 1.00 97.44 84 ASN A CA 1
ATOM 705 C C . ASN A 1 84 ? 5.965 8.273 -2.176 1.00 97.44 84 ASN A C 1
ATOM 707 O O . ASN A 1 84 ? 5.980 8.677 -3.336 1.00 97.44 84 ASN A O 1
ATOM 711 N N . ALA A 1 85 ? 6.834 7.359 -1.736 1.00 95.06 85 ALA A N 1
ATOM 712 C CA . ALA A 1 85 ? 7.891 6.791 -2.573 1.00 95.06 85 ALA A CA 1
ATOM 713 C C . ALA A 1 85 ? 7.361 5.884 -3.701 1.00 95.06 85 ALA A C 1
ATOM 715 O O . ALA A 1 85 ? 8.048 5.690 -4.702 1.00 95.06 85 ALA A O 1
ATOM 716 N N . HIS A 1 86 ? 6.156 5.328 -3.553 1.00 96.38 86 HIS A N 1
ATOM 717 C CA . HIS A 1 86 ? 5.509 4.454 -4.535 1.00 96.38 86 HIS A CA 1
ATOM 718 C C . HIS A 1 86 ? 4.199 5.050 -5.085 1.00 96.38 86 HIS A C 1
ATOM 720 O O . HIS A 1 86 ? 3.309 4.305 -5.497 1.00 96.38 86 HIS A O 1
ATOM 726 N N . SER A 1 87 ? 4.079 6.380 -5.126 1.00 94.50 87 SER A N 1
ATOM 727 C CA . SER A 1 87 ? 2.875 7.081 -5.594 1.00 94.50 87 SER A CA 1
ATOM 728 C C . SER A 1 87 ? 2.495 6.710 -7.029 1.00 94.50 87 SER A C 1
ATOM 730 O O . SER A 1 87 ? 1.340 6.396 -7.289 1.00 94.50 87 SER A O 1
ATOM 732 N N . ALA A 1 88 ? 3.476 6.610 -7.932 1.00 94.31 88 ALA A N 1
ATOM 733 C CA . ALA A 1 88 ? 3.247 6.179 -9.312 1.00 94.31 88 ALA A CA 1
ATOM 734 C C . ALA A 1 88 ? 2.613 4.777 -9.395 1.00 94.31 88 ALA A C 1
ATOM 736 O O . ALA A 1 88 ? 1.666 4.568 -10.146 1.00 94.31 88 ALA A O 1
ATOM 737 N N . TYR A 1 89 ? 3.079 3.828 -8.576 1.00 94.88 89 TYR A N 1
ATOM 738 C CA . TYR A 1 89 ? 2.494 2.485 -8.513 1.00 94.88 89 TYR A CA 1
ATOM 739 C C . TYR A 1 89 ? 1.064 2.512 -7.952 1.00 94.88 89 TYR A C 1
ATOM 741 O O . TYR A 1 89 ? 0.187 1.795 -8.431 1.00 94.88 89 TYR A O 1
ATOM 749 N N . LEU A 1 90 ? 0.805 3.356 -6.952 1.00 95.31 90 LEU A N 1
ATOM 750 C CA . LEU A 1 90 ? -0.539 3.542 -6.414 1.00 95.31 90 LEU A CA 1
ATOM 751 C C . LEU A 1 90 ? -1.499 4.127 -7.463 1.00 95.31 90 LEU A C 1
ATOM 753 O O . LEU A 1 90 ? -2.638 3.673 -7.573 1.00 95.31 90 LEU A O 1
ATOM 757 N N . ASP A 1 91 ? -1.045 5.098 -8.252 1.00 94.81 91 ASP A N 1
ATOM 758 C CA . ASP A 1 91 ? -1.844 5.700 -9.320 1.00 94.81 91 ASP A CA 1
ATOM 759 C C . ASP A 1 91 ? -2.116 4.703 -10.451 1.00 94.81 91 ASP A C 1
ATOM 761 O O . ASP A 1 91 ? -3.243 4.618 -10.939 1.00 94.81 91 ASP A O 1
ATOM 765 N N . GLU A 1 92 ? -1.142 3.859 -10.800 1.00 92.75 92 GLU A N 1
ATOM 766 C CA . GLU A 1 92 ? -1.363 2.734 -11.714 1.00 92.75 92 GLU A CA 1
ATOM 767 C C . GLU A 1 92 ? -2.468 1.796 -11.210 1.00 92.75 92 GLU A C 1
ATOM 769 O O . GLU A 1 92 ? -3.364 1.436 -11.978 1.00 92.75 92 GLU A O 1
ATOM 774 N N . LEU A 1 93 ? -2.460 1.431 -9.921 1.00 94.25 93 LEU A N 1
ATOM 775 C CA . LEU A 1 93 ? -3.512 0.594 -9.332 1.00 94.25 93 LEU A CA 1
ATOM 776 C C . LEU A 1 93 ? -4.894 1.260 -9.405 1.00 94.25 93 LEU A C 1
ATOM 778 O O . LEU A 1 93 ? -5.881 0.574 -9.672 1.00 94.25 93 LEU A O 1
ATOM 782 N N . ARG A 1 94 ? -4.974 2.582 -9.216 1.00 93.81 94 ARG A N 1
ATOM 783 C CA . ARG A 1 94 ? -6.227 3.354 -9.324 1.00 93.81 94 ARG A CA 1
ATOM 784 C C . ARG A 1 94 ? -6.779 3.401 -10.744 1.00 93.81 94 ARG A C 1
ATOM 786 O O . ARG A 1 94 ? -7.993 3.361 -10.923 1.00 93.81 94 ARG A O 1
ATOM 793 N N . LEU A 1 95 ? -5.908 3.469 -11.745 1.00 93.44 95 LEU A N 1
ATOM 794 C CA . LEU A 1 95 ? -6.302 3.494 -13.157 1.00 93.44 95 LEU A CA 1
ATOM 795 C C . LEU A 1 95 ? -6.650 2.098 -13.695 1.00 93.44 95 LEU A C 1
ATOM 797 O O . LEU A 1 95 ? -7.350 1.961 -14.702 1.00 93.44 95 LEU A O 1
ATOM 801 N N . LEU A 1 96 ? -6.164 1.045 -13.041 1.00 90.88 96 LEU A N 1
ATOM 802 C CA . LEU A 1 96 ? -6.323 -0.323 -13.499 1.00 90.88 96 LEU A CA 1
ATOM 803 C C . LEU A 1 96 ? -7.732 -0.866 -1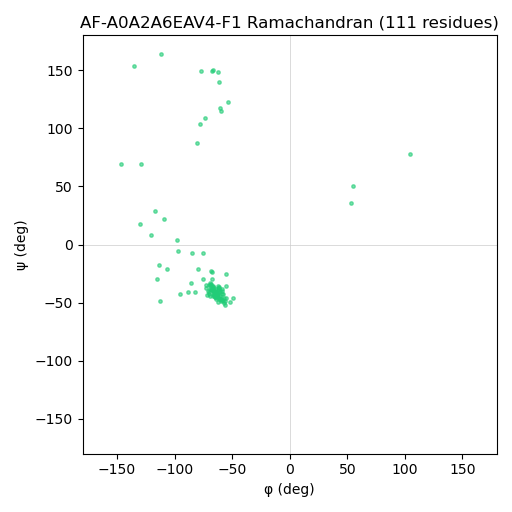3.193 1.00 90.88 96 LEU A C 1
ATOM 805 O O . LEU A 1 96 ? -8.028 -1.313 -12.086 1.00 90.88 96 LEU A O 1
ATOM 809 N N . ALA A 1 97 ? -8.587 -0.946 -14.218 1.00 87.56 97 ALA A N 1
ATOM 810 C CA . ALA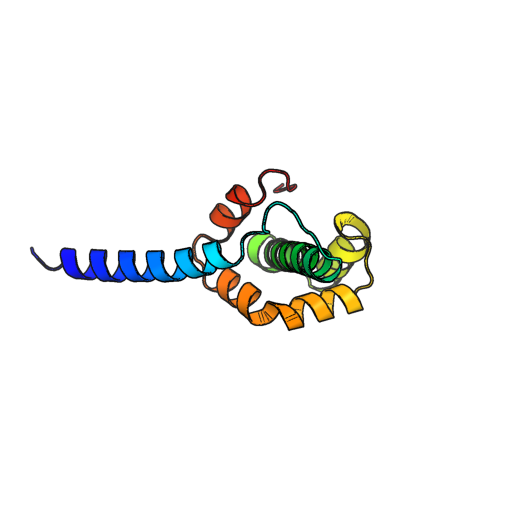 A 1 97 ? -9.973 -1.422 -14.090 1.00 87.56 97 ALA A CA 1
ATOM 811 C C . ALA A 1 97 ? -10.117 -2.830 -13.469 1.00 87.56 97 ALA A C 1
ATOM 813 O O . ALA A 1 97 ? -11.152 -3.163 -12.896 1.00 87.56 97 ALA A O 1
ATOM 814 N N . ASN A 1 98 ? -9.090 -3.678 -13.579 1.00 91.31 98 ASN A N 1
ATOM 815 C CA . ASN A 1 98 ? -9.069 -5.029 -13.018 1.00 91.31 98 ASN A CA 1
ATOM 816 C C . ASN A 1 98 ? -8.110 -5.184 -11.822 1.00 91.31 98 ASN A C 1
ATOM 818 O O . ASN A 1 98 ? -7.732 -6.315 -11.507 1.00 91.31 98 ASN A O 1
ATOM 822 N N . ALA A 1 99 ? -7.752 -4.091 -11.134 1.00 88.81 99 ALA A N 1
ATOM 823 C CA . ALA A 1 99 ? -6.798 -4.094 -10.022 1.00 88.81 99 ALA A CA 1
ATOM 824 C C . ALA A 1 99 ? -7.095 -5.172 -8.972 1.00 88.81 99 ALA A C 1
ATOM 826 O O . ALA A 1 99 ? -6.208 -5.939 -8.608 1.00 88.81 99 ALA A O 1
ATOM 827 N N . ALA A 1 100 ? -8.359 -5.318 -8.559 1.00 89.88 100 ALA A N 1
ATOM 828 C CA . ALA A 1 100 ? -8.759 -6.334 -7.586 1.00 89.88 100 ALA A CA 1
ATOM 829 C C . ALA A 1 100 ? -8.427 -7.770 -8.037 1.00 89.88 100 ALA A C 1
ATOM 831 O O . ALA A 1 100 ? -7.985 -8.590 -7.235 1.00 89.88 100 ALA A O 1
ATOM 832 N N . ARG A 1 101 ? -8.622 -8.089 -9.324 1.00 91.06 101 ARG A N 1
ATOM 833 C CA . ARG A 1 101 ? -8.308 -9.416 -9.874 1.00 91.06 101 ARG A CA 1
ATOM 834 C C . ARG A 1 101 ? -6.799 -9.624 -9.970 1.00 91.06 101 ARG A C 1
ATOM 836 O O . ARG A 1 101 ? -6.315 -10.698 -9.621 1.00 91.06 101 ARG A O 1
ATOM 843 N N . SER A 1 102 ? -6.077 -8.606 -10.429 1.00 90.38 102 SER A N 1
ATOM 844 C CA . SER A 1 102 ? -4.619 -8.637 -10.560 1.00 90.38 102 SER A CA 1
ATOM 845 C C . SER A 1 102 ? -3.947 -8.845 -9.202 1.00 90.38 102 SER A C 1
ATOM 847 O O . SER A 1 102 ? -3.143 -9.763 -9.061 1.00 90.38 102 SER A O 1
ATOM 849 N N . LEU A 1 103 ? -4.365 -8.097 -8.176 1.00 93.12 103 LEU A N 1
ATOM 850 C CA . LEU A 1 103 ? -3.823 -8.234 -6.825 1.00 93.12 103 LEU A CA 1
ATOM 851 C C . LEU A 1 103 ? -4.169 -9.584 -6.181 1.00 93.12 103 LEU A C 1
ATOM 853 O O . LEU A 1 103 ? -3.317 -10.159 -5.519 1.00 93.12 103 LEU A O 1
ATOM 857 N N . ARG A 1 104 ? -5.367 -10.147 -6.405 1.00 92.50 104 ARG A N 1
ATOM 858 C CA . ARG A 1 104 ? -5.704 -11.509 -5.927 1.00 92.50 104 ARG A CA 1
ATOM 859 C C . ARG A 1 104 ? -4.806 -12.581 -6.533 1.00 92.50 104 ARG A C 1
ATOM 861 O O . ARG A 1 104 ? -4.470 -13.549 -5.859 1.00 92.50 104 ARG A O 1
ATOM 868 N N . LYS A 1 105 ? -4.425 -12.414 -7.802 1.00 91.19 105 LYS A N 1
ATOM 869 C CA . LYS A 1 105 ? -3.490 -13.318 -8.478 1.00 91.19 105 LYS A CA 1
ATOM 870 C C . LYS A 1 105 ? -2.068 -13.167 -7.933 1.00 91.19 105 LYS A C 1
ATOM 872 O O . LYS A 1 105 ? -1.382 -14.169 -7.780 1.00 91.19 105 LYS A O 1
ATOM 877 N N . GLU A 1 106 ? -1.633 -11.936 -7.670 1.00 89.75 106 GLU A N 1
ATOM 878 C CA . GLU A 1 106 ? -0.296 -11.646 -7.134 1.00 89.75 106 GLU A CA 1
ATOM 879 C C . GLU A 1 106 ? -0.160 -12.039 -5.655 1.00 89.75 106 GLU A C 1
ATOM 881 O O . GLU A 1 106 ?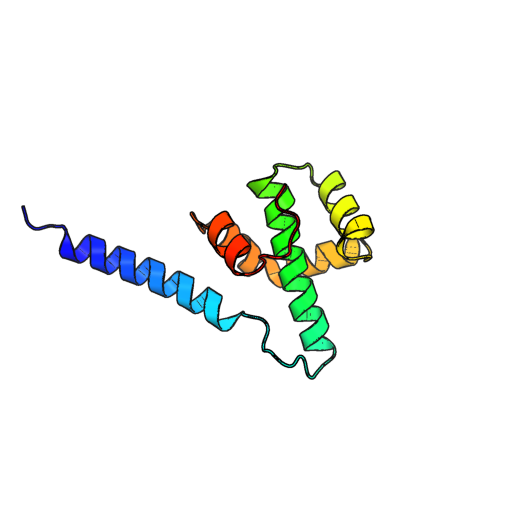 0.887 -12.519 -5.224 1.00 89.75 106 GLU A O 1
ATOM 886 N N . HIS A 1 107 ? -1.238 -11.891 -4.887 1.00 91.31 107 HIS A N 1
ATOM 887 C CA . HIS A 1 107 ? -1.276 -12.113 -3.447 1.00 91.31 107 HIS A CA 1
ATOM 888 C C . HIS A 1 107 ? -2.439 -13.036 -3.046 1.00 91.31 107 HIS A C 1
ATOM 890 O O . HIS A 1 107 ? -3.406 -12.604 -2.406 1.00 91.31 107 HIS A O 1
ATOM 896 N N . PRO A 1 108 ? -2.364 -14.333 -3.397 1.00 91.69 108 PRO A N 1
ATOM 897 C CA . PRO A 1 108 ? -3.429 -15.286 -3.095 1.00 91.69 108 PRO A CA 1
ATOM 898 C C . PRO A 1 108 ? -3.587 -15.554 -1.591 1.00 91.69 108 PRO A C 1
ATOM 900 O O . PRO A 1 108 ? -4.667 -15.935 -1.156 1.00 91.69 108 PRO A O 1
ATOM 903 N N . SER A 1 109 ? -2.536 -15.337 -0.793 1.00 89.88 109 SER A N 1
ATOM 904 C CA . SER A 1 109 ? -2.515 -15.600 0.653 1.00 89.88 109 SER A CA 1
ATOM 905 C C . SER A 1 109 ? -3.071 -14.467 1.519 1.00 89.88 109 SER A C 1
ATOM 907 O O . SER A 1 109 ? -3.189 -14.634 2.731 1.00 89.88 109 SER A O 1
ATOM 909 N N . TRP A 1 110 ? -3.386 -13.304 0.944 1.00 92.88 110 TRP A N 1
ATOM 910 C CA . TRP A 1 110 ? -3.968 -12.211 1.718 1.00 92.88 110 TRP A CA 1
ATOM 911 C C . TRP A 1 110 ? -5.364 -12.563 2.221 1.00 92.88 110 TRP A C 1
ATOM 913 O O . TRP A 1 110 ? -6.134 -13.251 1.551 1.00 92.88 110 TRP A O 1
ATOM 923 N N . ASN A 1 111 ? -5.736 -12.000 3.370 1.00 89.38 111 ASN A N 1
ATOM 924 C CA . ASN A 1 111 ? -7.133 -12.002 3.768 1.00 89.38 111 ASN A CA 1
ATOM 925 C C . ASN A 1 111 ? -7.909 -10.990 2.904 1.00 89.38 111 ASN A C 1
ATOM 927 O O . ASN A 1 111 ? -7.723 -9.773 3.025 1.00 89.38 111 ASN A O 1
ATOM 931 N N . TRP A 1 112 ? -8.742 -11.525 2.011 1.00 87.19 112 TRP A N 1
ATOM 932 C CA . TRP A 1 112 ? -9.583 -10.790 1.059 1.00 87.19 112 TRP A CA 1
ATOM 933 C C . TRP A 1 112 ? -11.038 -10.605 1.527 1.00 87.19 112 TRP A C 1
ATOM 935 O O . TRP A 1 112 ? -11.865 -10.120 0.745 1.00 87.19 112 TRP A O 1
ATOM 945 N N . SER A 1 113 ? -11.348 -11.050 2.749 1.00 75.81 113 SER A N 1
ATOM 946 C CA . SER A 1 113 ? -12.700 -11.088 3.327 1.00 75.81 113 SER A CA 1
ATOM 947 C C . SER A 1 113 ? -13.161 -9.714 3.814 1.00 75.81 113 SER A C 1
ATOM 949 O O . SER A 1 113 ? -12.324 -8.916 4.289 1.00 75.81 113 SER A O 1
#

Foldseek 3Di:
DPPPPVVVVVVVVVVVVLVVVVVVPQLPPPQPDPVSVLLNLLLVLLLQLCCCCPVVVDDPVVSLCCSCPPNPVHHSVSNVVSCVVCVVVSVSLVPDPCNVVVVCVSCVPDDND

Nearest PDB structures (foldseek):
  2p1a-assembly1_A  TM=2.853E-01  e=9.329E+00  Bacillus cereus ATCC 10987

Secondary structure (DSSP, 8-state):
---HHHHHHHHHHHHHHHHHHHHTTSPPSS--SHHHHHHHHHHHHHHHHHIIIIIS---HHHHHHHIIIIIS---HHHHHHHHHHTHHHHHHHHH-TTHHHHHHHH-TTS---

Mean predicted aligned error: 9.79 Å

Sequence (113 aa):
MILAPLLLFLRKRSEEMTVKNLKTNAPAQGCSTREERVRARNRVLVARYFYWTELRRRRFDDVMRILAESEFFVEERTIMNAINAHSAYLDELRLLANAARSLRKEHPSWNWS

pLDDT: mean 83.46, std 18.57, range [45.62, 98.5]